Protein AF-A0A1M4XZJ7-F1 (afdb_monomer_lite)

pLDDT: mean 82.83, std 13.75, range [35.03, 97.06]

Structure (mmCIF, N/CA/C/O backbone):
data_AF-A0A1M4XZJ7-F1
#
_entry.id   AF-A0A1M4XZJ7-F1
#
loop_
_atom_site.group_PDB
_atom_site.id
_atom_site.type_symbol
_atom_site.label_atom_id
_atom_site.label_alt_id
_atom_site.label_comp_id
_atom_site.label_asym_id
_atom_site.label_entity_id
_atom_site.label_seq_id
_atom_site.pdbx_PDB_ins_code
_atom_site.Cartn_x
_atom_site.Cartn_y
_atom_site.Cartn_z
_atom_site.occupancy
_atom_site.B_iso_or_equiv
_atom_site.auth_seq_id
_atom_site.auth_comp_id
_atom_site.auth_asym_id
_atom_site.auth_atom_id
_atom_site.pdbx_PDB_model_num
ATOM 1 N N . MET A 1 1 ? 25.284 -2.909 -25.157 1.00 68.94 1 MET A N 1
ATOM 2 C CA . MET A 1 1 ? 25.853 -3.079 -23.805 1.00 68.94 1 MET A CA 1
ATOM 3 C C . MET A 1 1 ? 25.038 -2.227 -22.863 1.00 68.94 1 MET A C 1
ATOM 5 O O . MET A 1 1 ? 25.012 -1.007 -23.016 1.00 68.94 1 MET A O 1
ATOM 9 N N . VAL A 1 2 ? 24.307 -2.908 -21.990 1.00 80.81 2 VAL A N 1
ATOM 10 C CA . VAL A 1 2 ? 23.406 -2.307 -21.011 1.00 80.81 2 VAL A CA 1
ATOM 11 C C . VAL A 1 2 ? 24.232 -1.560 -19.968 1.00 80.81 2 VAL A C 1
ATOM 13 O O . VAL A 1 2 ? 25.279 -2.043 -19.532 1.00 80.81 2 VAL A O 1
ATOM 16 N N . SER A 1 3 ? 23.785 -0.369 -19.578 1.00 89.62 3 SER A N 1
ATOM 17 C CA . SER A 1 3 ? 24.412 0.365 -18.479 1.00 89.62 3 SER A CA 1
ATOM 18 C C . SER A 1 3 ? 24.162 -0.371 -17.161 1.00 89.62 3 SER A C 1
ATOM 20 O O . SER A 1 3 ? 23.027 -0.419 -16.690 1.00 89.62 3 SER A O 1
ATOM 22 N N . LYS A 1 4 ? 25.222 -0.915 -16.542 1.00 91.69 4 LYS A N 1
ATOM 23 C CA . LYS A 1 4 ? 25.131 -1.605 -15.240 1.00 91.69 4 LYS A CA 1
ATOM 24 C C . LYS A 1 4 ? 24.466 -0.723 -14.180 1.00 91.69 4 LYS A C 1
ATOM 26 O O . LYS A 1 4 ? 23.578 -1.180 -13.478 1.00 91.69 4 LYS A O 1
ATOM 31 N N . LYS A 1 5 ? 24.834 0.564 -14.136 1.00 91.81 5 LYS A N 1
ATOM 32 C CA . LYS A 1 5 ? 24.256 1.550 -13.210 1.00 91.81 5 LYS A CA 1
ATOM 33 C C . LYS A 1 5 ? 22.742 1.691 -13.397 1.00 91.81 5 LYS A C 1
ATOM 35 O O . LYS A 1 5 ? 22.006 1.711 -12.420 1.00 91.81 5 LYS A O 1
ATOM 40 N N . LEU A 1 6 ? 22.283 1.774 -14.646 1.00 90.50 6 LEU A N 1
ATOM 41 C CA . LEU A 1 6 ? 20.865 1.948 -14.966 1.00 90.50 6 LEU A CA 1
ATOM 42 C C . LEU A 1 6 ? 20.052 0.689 -14.626 1.00 90.50 6 LEU A C 1
ATOM 44 O O . LEU A 1 6 ? 18.957 0.793 -14.086 1.00 90.50 6 LEU A O 1
ATOM 48 N N . LEU A 1 7 ? 20.621 -0.491 -14.886 1.00 92.44 7 LEU A N 1
ATOM 49 C CA . LEU A 1 7 ? 20.029 -1.771 -14.504 1.00 92.44 7 LEU A CA 1
ATOM 50 C C . LEU A 1 7 ? 19.883 -1.890 -12.980 1.00 92.44 7 LEU A C 1
ATOM 52 O O . LEU A 1 7 ? 18.816 -2.254 -12.499 1.00 92.44 7 LEU A O 1
ATOM 56 N N . THR A 1 8 ? 20.922 -1.533 -12.216 1.00 95.12 8 THR A N 1
ATOM 57 C CA . THR A 1 8 ? 20.864 -1.540 -10.747 1.00 95.12 8 THR A CA 1
ATOM 58 C C . THR A 1 8 ? 19.783 -0.598 -10.222 1.00 95.12 8 THR A C 1
ATOM 60 O O . THR A 1 8 ? 19.003 -1.001 -9.365 1.00 95.12 8 THR A O 1
ATOM 63 N N . ILE A 1 9 ? 19.690 0.627 -10.752 1.00 94.44 9 ILE A N 1
ATOM 64 C CA . ILE A 1 9 ? 18.647 1.587 -10.352 1.00 94.44 9 ILE A CA 1
ATOM 65 C C . ILE A 1 9 ? 17.253 1.014 -10.624 1.00 94.44 9 ILE A C 1
ATOM 67 O O . ILE A 1 9 ? 16.388 1.083 -9.758 1.00 94.44 9 ILE A O 1
ATOM 71 N N . ASN A 1 10 ? 17.044 0.423 -11.800 1.00 94.50 10 ASN A N 1
ATOM 72 C CA . ASN A 1 10 ? 15.765 -0.165 -12.179 1.00 94.50 10 ASN A CA 1
ATOM 73 C C . ASN A 1 10 ? 15.328 -1.268 -11.198 1.00 94.50 10 ASN A C 1
ATOM 75 O O . ASN A 1 10 ? 14.215 -1.217 -10.679 1.00 94.50 10 ASN A O 1
ATOM 79 N N . ILE A 1 11 ? 16.235 -2.198 -10.874 1.00 94.31 11 ILE A N 1
ATOM 80 C CA . ILE A 1 11 ? 15.986 -3.272 -9.899 1.00 94.31 11 ILE A CA 1
ATOM 81 C C . ILE A 1 11 ? 15.622 -2.690 -8.529 1.00 94.31 11 ILE A C 1
ATOM 83 O O . ILE A 1 11 ? 14.642 -3.115 -7.922 1.00 94.31 11 ILE A O 1
ATOM 87 N N . VAL A 1 12 ? 16.377 -1.695 -8.052 1.00 96.38 12 VAL A N 1
ATOM 88 C CA . VAL A 1 12 ? 16.117 -1.047 -6.757 1.00 96.38 12 VAL A CA 1
ATOM 89 C C . VAL A 1 12 ? 14.744 -0.376 -6.737 1.00 96.38 12 VAL A C 1
ATOM 91 O O . VAL A 1 12 ? 14.008 -0.539 -5.769 1.00 96.38 12 VAL A O 1
ATOM 94 N N . VAL A 1 13 ? 14.364 0.338 -7.800 1.00 95.50 13 VAL A N 1
ATOM 95 C CA . VAL A 1 13 ? 13.054 1.004 -7.887 1.00 95.50 13 VAL A CA 1
ATOM 96 C C . VAL A 1 13 ? 11.911 -0.011 -7.882 1.00 95.50 13 VAL A C 1
ATOM 98 O O . VAL A 1 13 ? 10.925 0.201 -7.183 1.00 95.50 13 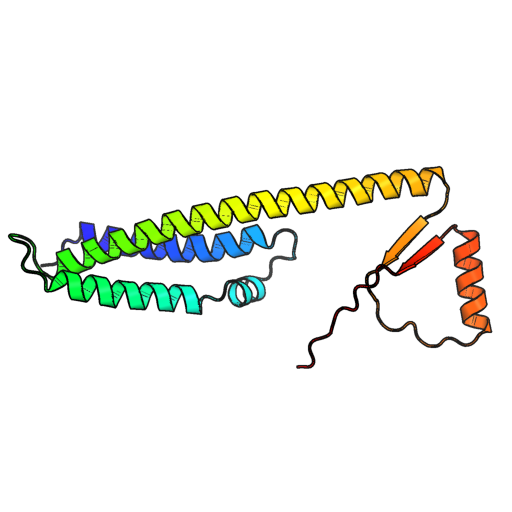VAL A O 1
ATOM 101 N N . VAL A 1 14 ? 12.042 -1.130 -8.599 1.00 94.75 14 VAL A N 1
ATOM 102 C CA . VAL A 1 14 ? 11.022 -2.193 -8.592 1.00 94.75 14 VAL A CA 1
ATOM 103 C C . VAL A 1 14 ? 10.889 -2.824 -7.204 1.00 94.75 14 VAL A C 1
ATOM 105 O O . VAL A 1 14 ? 9.773 -3.011 -6.724 1.00 94.75 14 VAL A O 1
ATOM 108 N N . LEU A 1 15 ? 12.007 -3.103 -6.525 1.00 95.25 15 LEU A N 1
ATOM 109 C CA . LEU A 1 15 ? 11.984 -3.630 -5.157 1.00 95.25 15 LEU A CA 1
ATOM 110 C C . LEU A 1 15 ? 11.332 -2.650 -4.176 1.00 95.25 15 LEU A C 1
ATOM 112 O O . LEU A 1 15 ? 10.508 -3.059 -3.359 1.00 95.25 15 LEU A O 1
ATOM 116 N N . LEU A 1 16 ? 11.659 -1.359 -4.275 1.00 95.56 16 LEU A N 1
ATOM 117 C CA . LEU A 1 16 ? 11.023 -0.314 -3.472 1.00 95.56 16 LEU A CA 1
ATOM 118 C C . LEU A 1 16 ? 9.518 -0.237 -3.725 1.00 95.56 16 LEU A C 1
ATOM 120 O O . LEU A 1 16 ? 8.762 -0.080 -2.778 1.00 95.56 16 LEU A O 1
ATOM 124 N N . LEU A 1 17 ? 9.080 -0.389 -4.972 1.00 94.62 17 LEU A N 1
ATOM 125 C CA . LEU A 1 17 ? 7.670 -0.345 -5.349 1.00 94.62 17 LEU A CA 1
ATOM 126 C C . LEU A 1 17 ? 6.870 -1.521 -4.781 1.00 94.62 17 LEU A C 1
ATOM 128 O O . LEU A 1 17 ? 5.809 -1.310 -4.201 1.00 94.62 17 LEU A O 1
ATOM 132 N N . ILE A 1 18 ? 7.409 -2.740 -4.860 1.00 91.44 18 ILE A N 1
ATOM 133 C CA . ILE A 1 18 ? 6.803 -3.921 -4.224 1.00 91.44 18 ILE A CA 1
ATOM 134 C C . ILE A 1 18 ? 6.740 -3.740 -2.701 1.00 91.44 18 ILE A C 1
ATOM 136 O O . ILE A 1 18 ? 5.727 -4.049 -2.069 1.00 91.44 18 ILE A O 1
ATOM 140 N N . SER A 1 19 ? 7.817 -3.212 -2.112 1.00 90.81 19 SER A N 1
ATOM 141 C CA . SER A 1 19 ? 7.907 -2.995 -0.666 1.00 90.81 19 SER A CA 1
ATOM 142 C C . SER A 1 19 ? 6.917 -1.930 -0.199 1.00 90.81 19 SER A C 1
ATOM 144 O O . SER A 1 19 ? 6.217 -2.153 0.782 1.00 90.81 19 SER A O 1
ATOM 146 N N . ALA A 1 20 ? 6.820 -0.805 -0.915 1.00 91.88 20 ALA A N 1
ATOM 147 C CA . ALA A 1 20 ? 5.886 0.278 -0.625 1.00 91.88 20 ALA A CA 1
ATOM 148 C C . ALA A 1 20 ? 4.436 -0.207 -0.697 1.00 91.88 20 ALA A C 1
ATOM 150 O O . ALA A 1 20 ? 3.705 -0.018 0.265 1.00 91.88 20 ALA A O 1
ATOM 151 N N . HIS A 1 21 ? 4.063 -0.922 -1.763 1.00 90.19 21 HIS A N 1
ATOM 152 C CA . HIS A 1 21 ? 2.716 -1.485 -1.922 1.00 90.19 21 HIS A CA 1
ATOM 153 C C . HIS A 1 21 ? 2.332 -2.424 -0.769 1.00 90.19 21 HIS A C 1
ATOM 155 O O . HIS A 1 21 ? 1.244 -2.334 -0.205 1.00 90.19 21 HIS A O 1
ATOM 161 N N . THR A 1 22 ? 3.251 -3.310 -0.375 1.00 86.75 22 THR A N 1
ATOM 162 C CA . THR A 1 22 ? 2.998 -4.290 0.695 1.00 86.75 22 THR A CA 1
ATOM 163 C C . THR A 1 22 ? 2.939 -3.624 2.074 1.00 86.75 22 THR A C 1
ATOM 165 O O . THR A 1 22 ? 2.057 -3.919 2.881 1.00 86.75 22 THR A O 1
ATOM 168 N N . LEU A 1 23 ? 3.874 -2.709 2.357 1.00 86.62 23 LEU A N 1
ATOM 169 C CA . LEU A 1 23 ? 3.936 -1.983 3.629 1.00 86.62 23 LEU A CA 1
ATOM 170 C C . LEU A 1 23 ? 2.778 -0.995 3.787 1.00 86.62 23 LEU A C 1
ATOM 172 O O . LEU A 1 23 ? 2.268 -0.845 4.895 1.00 86.62 23 LEU A O 1
ATOM 176 N N . GLY A 1 24 ? 2.351 -0.346 2.705 1.00 84.94 24 GLY A N 1
ATOM 177 C CA . GLY A 1 24 ? 1.194 0.544 2.685 1.00 84.94 24 GLY A CA 1
ATOM 178 C C . GLY A 1 24 ? -0.072 -0.181 3.116 1.00 84.94 24 GLY A C 1
ATOM 179 O O . GLY A 1 24 ? -0.704 0.221 4.093 1.00 84.94 24 GLY A O 1
ATOM 180 N N . GLY A 1 25 ? -0.363 -1.321 2.478 1.00 82.06 25 GLY A N 1
ATOM 181 C CA . GLY A 1 25 ? -1.478 -2.187 2.866 1.00 82.06 25 GLY A CA 1
ATOM 182 C C . GLY A 1 25 ? -1.413 -2.593 4.340 1.00 82.06 25 GLY A C 1
ATOM 183 O O . GLY A 1 25 ? -2.381 -2.420 5.076 1.00 82.06 25 GLY A O 1
ATOM 184 N N . TYR A 1 26 ? -0.241 -3.029 4.811 1.00 83.50 26 TYR A N 1
ATOM 185 C CA . TYR A 1 26 ? -0.044 -3.388 6.218 1.00 83.50 26 TYR A CA 1
ATOM 186 C C . TYR A 1 26 ? -0.356 -2.231 7.184 1.00 83.50 26 TYR A C 1
ATOM 188 O O . TYR A 1 26 ? -1.034 -2.420 8.194 1.00 83.50 26 TYR A O 1
ATOM 196 N N . LEU A 1 27 ? 0.139 -1.025 6.892 1.00 83.38 27 LEU A N 1
ATOM 197 C CA . LEU A 1 27 ? -0.033 0.138 7.764 1.00 83.38 27 LEU A CA 1
ATOM 198 C C . LEU A 1 27 ? -1.476 0.647 7.785 1.00 83.38 27 LEU A C 1
ATOM 200 O O . LEU A 1 27 ? -1.942 1.080 8.839 1.00 83.38 27 LEU A O 1
ATOM 204 N N . ILE A 1 28 ? -2.178 0.595 6.652 1.00 82.12 28 ILE A N 1
ATOM 205 C CA . ILE A 1 28 ? -3.582 1.014 6.544 1.00 82.12 28 ILE A CA 1
ATOM 206 C C . ILE A 1 28 ? -4.496 0.090 7.357 1.00 82.12 28 ILE A C 1
ATOM 208 O O . ILE A 1 28 ? -5.454 0.566 7.960 1.00 82.12 28 ILE A O 1
ATOM 212 N N . MET A 1 29 ? -4.183 -1.206 7.416 1.00 76.75 29 MET A N 1
ATOM 213 C CA . MET A 1 29 ? -4.984 -2.191 8.151 1.00 76.75 29 MET A CA 1
ATOM 214 C C . MET A 1 29 ? -4.797 -2.130 9.674 1.00 76.75 29 MET A C 1
ATOM 216 O O . MET A 1 29 ? -5.553 -2.759 10.412 1.00 76.75 29 MET A O 1
ATOM 220 N N . TYR A 1 30 ? -3.827 -1.369 10.188 1.00 68.81 30 TYR A N 1
ATOM 221 C CA . TYR A 1 30 ? -3.663 -1.188 11.631 1.00 68.81 30 TYR A CA 1
ATOM 222 C C . TYR A 1 30 ? -4.914 -0.517 12.246 1.00 68.81 30 TYR A C 1
ATOM 224 O O . TYR A 1 30 ? -5.327 0.535 11.753 1.00 68.81 30 TYR A O 1
ATOM 232 N N . PRO A 1 31 ? -5.506 -1.051 13.340 1.00 67.81 31 PRO A N 1
ATOM 233 C CA . PRO A 1 31 ? -4.930 -1.997 14.302 1.00 67.81 31 PRO A CA 1
ATOM 234 C C . PRO A 1 31 ? -5.414 -3.453 14.165 1.00 67.81 31 PRO A C 1
ATOM 236 O O . PRO A 1 31 ? -5.353 -4.199 15.145 1.00 67.81 31 PRO A O 1
ATOM 239 N N . MET A 1 32 ? -5.916 -3.887 13.002 1.00 70.00 32 MET A N 1
ATOM 240 C CA . MET A 1 32 ? -6.249 -5.303 12.807 1.00 70.00 32 MET A CA 1
ATOM 241 C C . MET A 1 32 ? -5.030 -6.191 13.083 1.00 70.00 32 MET A C 1
ATOM 243 O O . MET A 1 32 ? -3.879 -5.783 12.911 1.00 70.00 32 MET A O 1
ATOM 247 N N . LYS A 1 33 ? -5.286 -7.419 13.555 1.00 70.50 33 LYS A N 1
ATOM 248 C CA .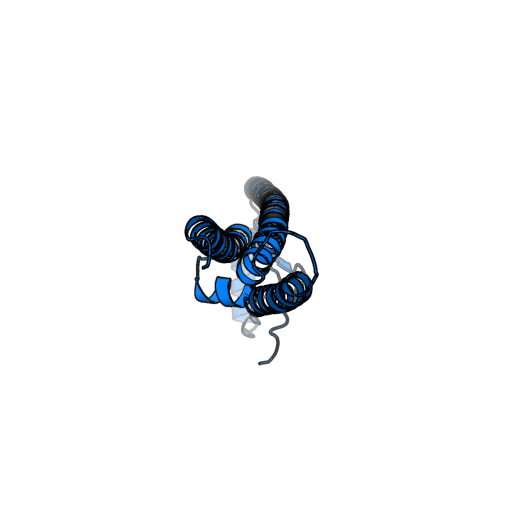 LYS A 1 33 ? -4.211 -8.370 13.850 1.00 70.50 33 LYS A CA 1
ATOM 249 C C . LYS A 1 33 ? -3.353 -8.568 12.596 1.00 70.50 33 LYS A C 1
ATOM 251 O O . LYS A 1 33 ? -3.917 -8.809 11.531 1.00 70.50 33 LYS A O 1
ATOM 256 N N . PRO A 1 34 ? -2.018 -8.498 12.721 1.00 62.75 34 PRO A N 1
ATOM 257 C CA . PRO A 1 34 ? -1.134 -8.634 11.581 1.00 62.75 34 PRO A CA 1
ATOM 258 C C . PRO A 1 34 ? -1.158 -10.083 11.095 1.00 62.75 34 PRO A C 1
ATOM 260 O O . PRO A 1 34 ? -0.503 -10.954 11.662 1.00 62.75 34 PRO A O 1
ATOM 263 N N . ASP A 1 35 ? -1.930 -10.333 10.046 1.00 78.06 35 ASP A N 1
ATOM 264 C CA . ASP A 1 35 ? -1.845 -11.546 9.248 1.00 78.06 35 ASP A CA 1
ATOM 265 C C . ASP A 1 35 ? -1.338 -11.172 7.855 1.00 78.06 35 ASP A C 1
ATOM 267 O O . ASP A 1 35 ? -2.008 -10.481 7.087 1.00 78.06 35 ASP A O 1
ATOM 271 N N . ILE A 1 36 ? -0.127 -11.635 7.541 1.00 74.62 36 ILE A N 1
ATOM 272 C CA . ILE A 1 36 ? 0.540 -11.370 6.264 1.00 74.62 36 ILE A CA 1
ATOM 273 C C . ILE A 1 36 ? -0.319 -11.873 5.102 1.00 74.62 36 ILE A C 1
ATOM 275 O O . ILE A 1 36 ? -0.377 -11.215 4.066 1.00 74.62 36 ILE A O 1
ATOM 279 N N . TRP A 1 37 ? -1.007 -13.008 5.263 1.00 78.88 37 TRP A N 1
ATOM 280 C CA . TRP A 1 37 ? -1.832 -13.563 4.194 1.00 78.88 37 TRP A CA 1
ATOM 281 C C . TRP A 1 37 ? -3.044 -12.681 3.906 1.00 78.88 37 TRP A C 1
ATOM 283 O O . TRP A 1 37 ? -3.335 -12.387 2.747 1.00 78.88 37 TRP A O 1
ATOM 293 N N . THR A 1 38 ? -3.686 -12.189 4.965 1.00 77.44 38 THR A N 1
ATOM 294 C CA . THR A 1 38 ? -4.792 -11.236 4.864 1.00 77.44 38 THR A CA 1
ATOM 295 C C . THR A 1 38 ? -4.333 -9.948 4.169 1.00 77.44 38 THR A C 1
ATOM 297 O O . THR A 1 38 ? -4.934 -9.556 3.171 1.00 77.44 38 THR A O 1
ATOM 300 N N . VAL A 1 39 ? -3.199 -9.365 4.581 1.00 77.50 39 VAL A N 1
ATOM 301 C CA . VAL A 1 39 ? -2.635 -8.149 3.957 1.00 77.50 39 VAL A CA 1
ATOM 302 C C . VAL A 1 39 ? -2.320 -8.359 2.475 1.00 77.50 39 VAL A C 1
ATOM 304 O O . VAL A 1 39 ? -2.647 -7.517 1.640 1.00 77.50 39 VAL A O 1
ATOM 307 N N . VAL A 1 40 ? -1.710 -9.490 2.112 1.00 77.06 40 VAL A N 1
ATOM 308 C CA . VAL A 1 40 ? -1.418 -9.806 0.707 1.00 77.06 40 VAL A CA 1
ATOM 309 C C . VAL A 1 40 ? -2.710 -9.990 -0.088 1.00 77.06 40 VAL A C 1
ATOM 311 O O . VAL A 1 40 ? -2.809 -9.466 -1.193 1.00 77.06 40 VAL A O 1
ATOM 314 N N . SER A 1 41 ? -3.713 -10.678 0.459 1.00 78.06 41 SER A N 1
ATOM 315 C CA . SER A 1 41 ? -4.983 -10.891 -0.241 1.00 78.06 41 SER A CA 1
ATOM 316 C C . SER A 1 41 ? -5.756 -9.588 -0.466 1.00 78.06 41 SER A C 1
ATOM 318 O O . SER A 1 41 ? -6.228 -9.345 -1.576 1.00 78.06 41 SER A O 1
ATOM 320 N N . GLU A 1 42 ? -5.808 -8.708 0.536 1.00 79.19 42 GLU A N 1
ATOM 321 C CA . GLU A 1 42 ? -6.528 -7.437 0.442 1.00 79.19 42 GLU A CA 1
ATOM 322 C C . GLU A 1 42 ? -5.772 -6.400 -0.394 1.00 79.19 42 GLU A C 1
ATOM 324 O O . GLU A 1 42 ? -6.384 -5.671 -1.175 1.00 79.19 42 GLU A O 1
ATOM 329 N N . SER A 1 43 ? -4.434 -6.397 -0.347 1.00 75.38 43 SER A N 1
ATOM 330 C CA . SER A 1 43 ? -3.603 -5.519 -1.189 1.00 75.38 43 SER A CA 1
ATOM 331 C C . SER A 1 43 ? -3.685 -5.830 -2.689 1.00 75.38 43 SER A C 1
ATOM 333 O O . SER A 1 43 ? -3.142 -5.072 -3.495 1.00 75.38 43 SER A O 1
ATOM 335 N N . SER A 1 44 ? -4.358 -6.920 -3.083 1.00 82.25 44 SER A N 1
ATOM 336 C CA . SER A 1 44 ? -4.664 -7.266 -4.477 1.00 82.25 44 SER A CA 1
ATOM 337 C C . SER A 1 44 ? -3.454 -7.125 -5.424 1.00 82.25 44 SER A C 1
ATOM 339 O O . SER A 1 44 ? -3.493 -6.350 -6.389 1.00 82.25 44 SER A O 1
ATOM 341 N N . PRO A 1 45 ? -2.359 -7.875 -5.187 1.00 84.81 45 PRO A N 1
ATOM 342 C CA . PRO A 1 45 ? -1.078 -7.709 -5.880 1.00 84.81 45 PRO A CA 1
ATOM 343 C C . PRO A 1 45 ? -1.173 -7.877 -7.401 1.00 84.81 45 PRO A C 1
ATOM 345 O O . PRO A 1 45 ? -0.320 -7.362 -8.127 1.00 84.81 45 PRO A O 1
ATOM 348 N N . GLN A 1 46 ? -2.225 -8.535 -7.908 1.00 88.62 46 GLN A N 1
ATOM 349 C CA . GLN A 1 46 ? -2.501 -8.611 -9.343 1.00 88.62 46 GLN A CA 1
ATOM 350 C C . GLN A 1 46 ? -2.529 -7.236 -10.027 1.00 88.62 46 GLN A C 1
ATOM 352 O O . GLN A 1 46 ? -2.018 -7.113 -11.137 1.00 88.62 46 GLN A O 1
ATOM 357 N N . TYR A 1 47 ? -3.051 -6.188 -9.380 1.00 89.44 47 TYR A N 1
ATOM 358 C CA . TYR A 1 47 ? -3.126 -4.858 -9.991 1.00 89.44 47 TYR A CA 1
ATOM 359 C C . TYR A 1 47 ? -1.746 -4.219 -10.145 1.00 89.44 47 TYR A C 1
ATOM 361 O O . TYR A 1 47 ? -1.471 -3.592 -11.169 1.00 89.44 47 TYR A O 1
ATOM 369 N N . LEU A 1 48 ? -0.850 -4.444 -9.180 1.00 91.62 48 LEU A N 1
ATOM 370 C CA . LEU A 1 48 ? 0.540 -4.005 -9.269 1.00 91.62 48 LEU A CA 1
ATOM 371 C C . LEU A 1 48 ? 1.256 -4.708 -10.428 1.00 91.62 48 LEU A C 1
ATOM 373 O O . LEU A 1 48 ? 1.927 -4.061 -11.229 1.00 91.62 48 LEU A O 1
ATOM 377 N N . LEU A 1 49 ? 1.071 -6.025 -10.560 1.00 92.69 49 LEU A N 1
ATOM 378 C CA . LEU A 1 49 ? 1.657 -6.807 -11.652 1.00 92.69 49 LEU A CA 1
ATOM 379 C C . LEU A 1 49 ? 1.129 -6.368 -13.024 1.00 92.69 49 LEU A C 1
ATOM 381 O O . LEU A 1 49 ? 1.914 -6.233 -13.963 1.00 92.69 49 LEU A O 1
ATOM 385 N N . ILE A 1 50 ? -0.174 -6.089 -13.134 1.00 94.75 50 ILE A N 1
ATOM 386 C CA . ILE A 1 50 ? -0.787 -5.550 -14.355 1.00 94.75 50 ILE A CA 1
ATOM 387 C C . ILE A 1 50 ? -0.172 -4.189 -14.706 1.00 94.75 50 ILE A C 1
ATOM 389 O O . ILE A 1 50 ? 0.207 -3.972 -15.858 1.00 94.75 50 ILE A O 1
ATOM 393 N N . ALA A 1 51 ? -0.010 -3.291 -13.730 1.00 94.19 51 ALA A N 1
ATOM 394 C CA . ALA A 1 51 ? 0.614 -1.987 -13.950 1.00 94.19 51 ALA A CA 1
ATOM 395 C C . ALA A 1 51 ? 2.071 -2.118 -14.432 1.00 94.19 51 ALA A C 1
ATOM 397 O O . ALA A 1 51 ? 2.461 -1.468 -15.403 1.00 94.19 51 ALA A O 1
ATOM 398 N N . LEU A 1 52 ? 2.858 -3.009 -13.818 1.00 95.38 52 LEU A N 1
ATOM 399 C CA . LEU A 1 52 ? 4.236 -3.286 -14.238 1.00 95.38 52 LEU A CA 1
ATOM 400 C C . LEU A 1 52 ? 4.308 -3.852 -15.662 1.00 95.38 52 LEU A C 1
ATOM 402 O O . LEU A 1 52 ? 5.144 -3.418 -16.456 1.00 95.38 52 LEU A O 1
ATOM 406 N N . ALA A 1 53 ? 3.410 -4.774 -16.017 1.00 96.12 53 ALA A N 1
ATOM 407 C CA . ALA A 1 53 ? 3.334 -5.324 -17.367 1.00 96.12 53 ALA A CA 1
ATOM 408 C C . ALA A 1 53 ? 2.994 -4.240 -18.403 1.00 96.12 53 ALA A C 1
ATOM 410 O O . ALA A 1 53 ? 3.662 -4.137 -19.435 1.00 96.12 53 ALA A O 1
ATOM 411 N N . LEU A 1 54 ? 2.016 -3.377 -18.111 1.00 97.00 54 LEU A N 1
ATOM 412 C CA . LEU A 1 54 ? 1.666 -2.243 -18.970 1.00 97.00 54 LEU A CA 1
ATOM 413 C C . LEU A 1 54 ? 2.842 -1.275 -19.137 1.00 97.00 54 LEU A C 1
ATOM 415 O O . LEU A 1 54 ? 3.143 -0.851 -20.253 1.00 97.00 54 LEU A O 1
ATOM 419 N N . PHE A 1 55 ? 3.559 -0.965 -18.058 1.00 97.06 55 PHE A N 1
ATOM 420 C CA . PHE A 1 55 ? 4.746 -0.114 -18.125 1.00 97.06 55 PHE A CA 1
ATOM 421 C C . PHE A 1 55 ? 5.871 -0.740 -18.941 1.00 97.06 55 PHE A C 1
ATOM 423 O O . PHE A 1 55 ? 6.560 -0.018 -19.661 1.00 97.06 55 PHE A O 1
ATOM 430 N N . ALA A 1 56 ? 6.043 -2.062 -18.888 1.00 95.88 56 ALA A N 1
ATOM 431 C CA . ALA A 1 56 ? 7.001 -2.760 -19.738 1.00 95.88 56 ALA A CA 1
ATOM 432 C C . ALA A 1 56 ? 6.632 -2.609 -21.221 1.00 95.88 56 ALA A C 1
ATOM 434 O O . ALA A 1 56 ? 7.499 -2.285 -22.031 1.00 95.88 56 ALA A O 1
ATOM 435 N N . VAL A 1 57 ? 5.351 -2.751 -21.580 1.00 96.88 57 VAL A N 1
ATOM 436 C CA . VAL A 1 57 ? 4.877 -2.535 -22.959 1.00 96.88 57 VAL A CA 1
ATOM 437 C C . VAL A 1 57 ? 5.124 -1.091 -23.409 1.00 96.88 57 VAL A C 1
ATOM 439 O O . VAL A 1 57 ? 5.678 -0.867 -24.486 1.00 96.88 57 VAL A O 1
ATOM 442 N N . ILE A 1 58 ? 4.788 -0.103 -22.576 1.00 95.31 58 ILE A N 1
ATOM 443 C CA . ILE A 1 58 ? 5.004 1.319 -22.887 1.00 95.31 58 ILE A CA 1
ATOM 444 C C . ILE A 1 58 ? 6.500 1.623 -23.046 1.00 95.31 58 ILE A C 1
ATOM 446 O O . ILE A 1 58 ? 6.912 2.243 -24.027 1.00 95.31 58 ILE A O 1
ATOM 450 N N . ALA A 1 59 ? 7.338 1.160 -22.117 1.00 94.88 59 ALA A N 1
ATOM 451 C CA . ALA A 1 59 ? 8.784 1.345 -22.182 1.00 94.88 59 ALA A CA 1
ATOM 452 C C . ALA A 1 59 ? 9.395 0.662 -23.414 1.00 94.88 59 ALA A C 1
ATOM 454 O O . ALA A 1 59 ? 10.323 1.198 -24.025 1.00 94.88 59 ALA A O 1
ATOM 455 N N . TRP A 1 60 ? 8.858 -0.494 -23.811 1.00 94.69 60 TRP A N 1
ATOM 456 C CA . TRP A 1 60 ? 9.254 -1.188 -25.031 1.00 94.69 60 TRP A CA 1
ATOM 457 C C . TRP A 1 60 ? 8.912 -0.367 -26.275 1.00 94.69 60 TRP A C 1
ATOM 459 O O . TRP A 1 60 ? 9.800 -0.144 -27.097 1.00 94.69 60 TRP A O 1
ATOM 469 N N . LEU A 1 61 ? 7.700 0.185 -26.378 1.00 93.44 61 LEU A N 1
ATOM 470 C CA . LEU A 1 61 ? 7.324 1.088 -27.475 1.00 93.44 61 LEU A CA 1
ATOM 471 C C . LEU A 1 61 ? 8.253 2.311 -27.548 1.00 93.44 61 LEU A C 1
ATOM 473 O O . LEU A 1 61 ? 8.760 2.644 -28.619 1.00 93.44 61 LEU A O 1
ATOM 477 N N . ILE A 1 62 ? 8.552 2.931 -26.402 1.00 90.06 62 ILE A N 1
ATOM 478 C CA . ILE A 1 62 ? 9.474 4.075 -26.315 1.00 90.06 62 ILE A CA 1
ATOM 479 C C . ILE A 1 62 ? 10.892 3.687 -26.762 1.00 90.06 62 ILE A C 1
ATOM 481 O O . ILE A 1 62 ? 11.592 4.490 -27.383 1.00 90.06 62 ILE A O 1
ATOM 485 N N . SER A 1 63 ? 11.327 2.455 -26.489 1.00 91.19 63 SER A N 1
ATOM 486 C CA . SER A 1 63 ? 12.667 1.985 -26.854 1.00 91.19 63 SER A CA 1
ATOM 487 C C . SER A 1 63 ? 12.913 1.944 -28.369 1.00 91.19 63 SER A C 1
ATOM 489 O O . SER A 1 63 ? 14.047 2.172 -28.805 1.00 91.19 63 SER A O 1
ATOM 491 N N . HIS A 1 64 ? 11.853 1.747 -29.165 1.00 88.19 64 HIS A N 1
ATOM 492 C CA . HIS A 1 64 ? 11.894 1.739 -30.633 1.00 88.19 64 HIS A CA 1
ATOM 493 C C . HIS A 1 64 ? 11.882 3.138 -31.257 1.00 88.19 64 HIS A C 1
ATOM 495 O O . HIS A 1 64 ? 12.205 3.292 -32.437 1.00 88.19 64 HIS A O 1
ATOM 501 N N . LEU A 1 65 ? 11.572 4.183 -30.483 1.00 87.00 65 LEU A N 1
ATOM 502 C CA . LEU A 1 65 ? 11.615 5.555 -30.981 1.00 87.00 65 LEU A CA 1
ATOM 503 C C . LEU A 1 65 ? 13.058 5.961 -31.321 1.00 87.00 65 LEU A C 1
ATOM 505 O O . LEU A 1 65 ? 14.011 5.759 -30.550 1.00 87.00 65 LEU A O 1
ATOM 509 N N . ARG A 1 66 ? 13.226 6.590 -32.492 1.00 77.31 66 ARG A N 1
ATOM 510 C CA . ARG A 1 66 ? 14.513 7.097 -32.999 1.00 77.31 66 ARG A CA 1
ATOM 511 C C . ARG A 1 66 ? 14.969 8.355 -32.247 1.00 77.31 66 ARG A C 1
ATOM 513 O O . ARG A 1 66 ? 15.058 9.442 -32.799 1.00 77.31 66 ARG A O 1
ATOM 520 N N . ILE A 1 67 ? 15.313 8.187 -30.976 1.00 74.62 67 ILE A N 1
ATOM 521 C CA . ILE A 1 67 ? 16.050 9.172 -30.177 1.00 74.62 67 ILE A CA 1
ATOM 522 C C . ILE A 1 67 ? 17.549 8.971 -30.446 1.00 74.62 67 ILE A C 1
ATOM 524 O O . ILE A 1 67 ? 18.052 7.848 -30.309 1.00 74.62 67 ILE A O 1
ATOM 528 N N . LYS A 1 68 ? 18.247 10.035 -30.863 1.00 70.31 68 LYS A N 1
ATOM 529 C CA . LYS A 1 68 ? 19.685 10.016 -31.188 1.00 70.31 68 LYS A CA 1
ATOM 530 C C . LYS A 1 68 ? 20.526 9.620 -29.959 1.00 70.31 68 LYS A C 1
ATOM 532 O O . LYS A 1 68 ? 20.232 10.027 -28.842 1.00 70.31 68 LYS A O 1
ATOM 537 N N . ASN A 1 69 ? 21.597 8.857 -30.193 1.00 71.44 69 ASN A N 1
ATOM 538 C CA . ASN A 1 69 ? 22.703 8.572 -29.260 1.00 71.44 69 ASN A CA 1
ATOM 539 C C . ASN A 1 69 ? 22.43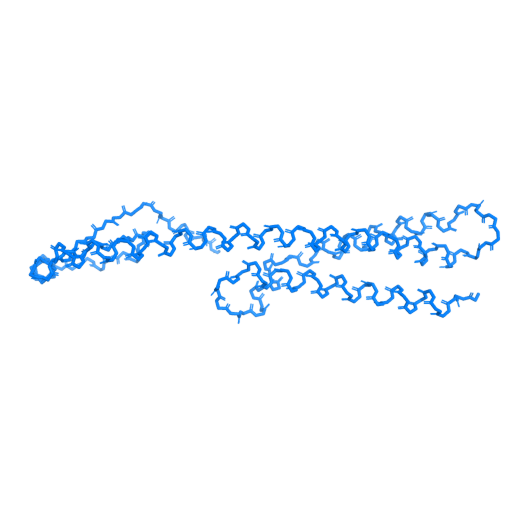6 7.676 -28.029 1.00 71.44 69 ASN A C 1
ATOM 541 O O . ASN A 1 69 ? 23.314 7.562 -27.176 1.00 71.44 69 ASN A O 1
ATOM 545 N N . VAL A 1 70 ? 21.303 6.968 -27.937 1.00 80.75 70 VAL A N 1
ATOM 546 C CA . VAL A 1 70 ? 21.060 5.994 -26.849 1.00 80.75 70 VAL A CA 1
ATOM 547 C C . VAL A 1 70 ? 20.703 4.624 -27.425 1.00 80.75 70 VAL A C 1
ATOM 549 O O . VAL A 1 70 ? 19.918 4.526 -28.368 1.00 80.75 70 VAL A O 1
ATOM 552 N N . LYS A 1 71 ? 21.277 3.554 -26.863 1.00 86.62 71 LYS A N 1
ATOM 553 C CA . LYS A 1 71 ? 20.941 2.178 -27.258 1.00 86.62 71 LYS A CA 1
ATOM 554 C C . LYS A 1 71 ? 19.512 1.820 -26.803 1.00 86.62 71 LYS A C 1
ATOM 556 O O . LYS A 1 71 ? 19.136 2.250 -25.708 1.00 86.62 71 LYS A O 1
ATOM 561 N N . PRO A 1 72 ? 18.724 1.066 -27.591 1.00 87.56 72 PRO A N 1
ATOM 562 C CA . PRO A 1 72 ? 17.332 0.735 -27.265 1.00 87.56 72 PRO A CA 1
ATOM 563 C C . PRO A 1 72 ? 17.139 0.154 -25.858 1.00 87.56 72 PRO A C 1
ATOM 565 O O . PRO A 1 72 ? 16.225 0.560 -25.148 1.00 87.56 72 PRO A O 1
ATOM 568 N N . GLU A 1 73 ? 18.049 -0.701 -25.389 1.00 89.88 73 GLU A N 1
ATOM 569 C CA . GLU A 1 73 ? 17.946 -1.336 -24.068 1.00 89.88 73 GLU A CA 1
ATOM 570 C C . GLU A 1 73 ? 18.059 -0.311 -22.929 1.00 89.88 73 GLU A C 1
ATOM 572 O O . GLU A 1 73 ? 17.349 -0.384 -21.929 1.00 89.88 73 GLU A O 1
ATOM 577 N N . ASN A 1 74 ? 18.919 0.697 -23.095 1.00 90.44 74 ASN A N 1
ATOM 578 C CA . ASN A 1 74 ? 19.054 1.773 -22.115 1.00 90.44 74 ASN A CA 1
ATOM 579 C C . ASN A 1 74 ? 17.851 2.731 -22.162 1.00 90.44 74 ASN A C 1
ATOM 581 O O . ASN A 1 74 ? 17.488 3.283 -21.127 1.00 90.44 74 ASN A O 1
ATOM 585 N N . LYS A 1 75 ? 17.212 2.915 -23.328 1.00 90.44 75 LYS A N 1
ATOM 586 C CA . LYS A 1 75 ? 15.961 3.688 -23.439 1.00 90.44 75 LYS A CA 1
ATOM 587 C C . LYS A 1 75 ? 14.817 2.989 -22.718 1.00 90.44 75 LYS A C 1
ATOM 589 O O . LYS A 1 75 ? 14.106 3.641 -21.962 1.00 90.44 75 LYS A O 1
ATOM 594 N N . PHE A 1 76 ? 14.687 1.676 -22.919 1.00 93.75 76 PHE A N 1
ATOM 595 C CA . PHE A 1 76 ? 13.714 0.846 -22.215 1.00 93.75 76 PHE A CA 1
ATOM 596 C C . PHE A 1 76 ? 13.871 0.997 -20.701 1.00 93.75 76 PHE A C 1
ATOM 598 O O . PHE A 1 76 ? 12.938 1.401 -20.015 1.00 93.75 76 PHE A O 1
ATOM 605 N N . LEU A 1 77 ? 15.079 0.747 -20.187 1.00 93.56 77 LEU A N 1
ATOM 606 C CA . LEU A 1 77 ? 15.359 0.822 -18.755 1.00 93.56 77 LEU A CA 1
ATOM 607 C C . LEU A 1 77 ? 15.127 2.223 -18.187 1.00 93.56 77 LEU A C 1
ATOM 609 O O . LEU A 1 77 ? 14.647 2.342 -17.063 1.00 93.56 77 LEU A O 1
ATOM 613 N N . LEU A 1 78 ? 15.442 3.281 -18.938 1.00 92.75 78 LEU A N 1
ATOM 614 C CA . LEU A 1 78 ? 15.194 4.654 -18.505 1.00 92.75 78 LEU A CA 1
ATOM 615 C C . LEU A 1 78 ? 13.690 4.937 -18.423 1.00 92.75 78 LEU A C 1
ATOM 617 O O . LEU A 1 78 ? 13.215 5.367 -17.376 1.00 92.75 78 LEU A O 1
ATOM 621 N N . ALA A 1 79 ? 12.945 4.654 -19.495 1.00 94.06 79 ALA A N 1
ATOM 622 C CA . ALA A 1 79 ? 11.501 4.868 -19.550 1.00 94.06 79 ALA A CA 1
ATOM 623 C C . ALA A 1 79 ? 10.774 4.065 -18.464 1.00 94.06 79 ALA A C 1
ATOM 625 O O . ALA A 1 79 ? 9.967 4.618 -17.723 1.00 94.06 79 ALA A O 1
ATOM 626 N N . TYR A 1 80 ? 11.125 2.788 -18.308 1.00 95.81 80 TYR A N 1
ATOM 627 C CA . TYR A 1 80 ? 10.539 1.922 -17.291 1.00 95.81 80 TYR A CA 1
ATOM 628 C C . TYR A 1 80 ? 10.838 2.411 -15.871 1.00 95.81 80 TYR A C 1
ATOM 630 O O . TYR A 1 80 ? 9.939 2.462 -15.037 1.00 95.81 80 TYR A O 1
ATOM 638 N N . THR A 1 81 ? 12.082 2.823 -15.600 1.00 95.44 81 THR A N 1
ATOM 639 C CA . THR A 1 81 ? 12.463 3.390 -14.295 1.00 95.44 81 THR A CA 1
ATOM 640 C C . THR A 1 81 ? 11.666 4.655 -13.984 1.00 95.44 81 THR A C 1
ATOM 642 O O . THR A 1 81 ? 11.211 4.814 -12.857 1.00 95.44 81 THR A O 1
ATOM 645 N N . ILE A 1 82 ? 11.471 5.541 -14.968 1.00 95.50 82 ILE A N 1
ATOM 646 C CA . ILE A 1 82 ? 10.682 6.769 -14.790 1.00 95.50 82 ILE A CA 1
ATOM 647 C C . ILE A 1 82 ? 9.224 6.425 -14.472 1.00 95.50 82 ILE A C 1
ATOM 649 O O . ILE A 1 82 ? 8.686 6.938 -13.495 1.00 95.50 82 ILE A O 1
ATOM 653 N N . LEU A 1 83 ? 8.602 5.527 -15.244 1.00 96.75 83 LEU A N 1
ATOM 654 C CA . LEU A 1 83 ? 7.218 5.099 -15.013 1.00 96.75 83 LEU A CA 1
ATOM 655 C C . LEU A 1 83 ? 7.041 4.467 -13.625 1.00 96.75 83 LEU A C 1
ATOM 657 O O . LEU A 1 83 ? 6.139 4.850 -12.881 1.00 96.75 83 LEU A O 1
ATOM 661 N N . CYS A 1 84 ? 7.942 3.559 -13.238 1.00 96.56 84 CYS A N 1
ATOM 662 C CA . CYS A 1 84 ? 7.921 2.949 -11.909 1.00 96.56 84 CYS A CA 1
ATOM 663 C C . CYS A 1 84 ? 8.166 3.977 -10.800 1.00 96.56 84 CYS A C 1
ATOM 665 O O . CYS A 1 84 ? 7.540 3.894 -9.751 1.00 96.56 84 CYS A O 1
ATOM 667 N N . GLY A 1 85 ? 9.043 4.959 -11.020 1.00 95.94 85 GLY A N 1
ATOM 668 C CA . GLY A 1 85 ? 9.300 6.035 -10.064 1.00 95.94 85 GLY A CA 1
ATOM 669 C C . GLY A 1 85 ? 8.072 6.916 -9.827 1.00 95.94 85 GLY A C 1
ATOM 670 O O . GLY A 1 85 ? 7.744 7.205 -8.680 1.00 95.94 85 GLY A O 1
ATOM 671 N N . VAL A 1 86 ? 7.353 7.283 -10.893 1.00 96.75 86 VAL A N 1
ATOM 672 C CA . VAL A 1 86 ? 6.091 8.035 -10.788 1.00 96.75 86 VAL A CA 1
ATOM 673 C C . VAL A 1 86 ? 5.044 7.232 -10.017 1.00 96.75 86 VAL A C 1
ATOM 675 O O . VAL A 1 86 ? 4.424 7.761 -9.094 1.00 96.75 86 VAL A O 1
ATOM 678 N N . LEU A 1 87 ? 4.882 5.946 -10.344 1.00 96.19 87 LEU A N 1
ATOM 679 C CA . LEU A 1 87 ? 3.951 5.071 -9.630 1.00 96.19 87 LEU A CA 1
ATOM 680 C C . LEU A 1 87 ? 4.339 4.900 -8.156 1.00 96.19 87 LEU A C 1
ATOM 682 O O . LEU A 1 87 ? 3.468 4.951 -7.296 1.00 96.19 87 LEU A O 1
ATOM 686 N N . LEU A 1 88 ? 5.632 4.765 -7.849 1.00 96.31 88 LEU A N 1
ATOM 687 C CA . LEU A 1 88 ? 6.129 4.684 -6.476 1.00 96.31 88 LEU A CA 1
ATOM 688 C C . LEU A 1 88 ? 5.731 5.924 -5.667 1.00 96.31 88 LEU A C 1
ATOM 690 O O . LEU A 1 88 ? 5.213 5.793 -4.562 1.00 96.31 88 LEU A O 1
ATOM 694 N N . THR A 1 89 ? 5.948 7.126 -6.212 1.00 95.69 89 THR A N 1
ATOM 695 C CA . THR A 1 89 ? 5.545 8.373 -5.542 1.00 95.69 89 THR A CA 1
ATOM 696 C C . THR A 1 89 ? 4.034 8.434 -5.332 1.00 95.69 89 THR A C 1
ATOM 698 O O . THR A 1 89 ? 3.587 8.849 -4.264 1.00 95.69 89 THR A O 1
ATOM 701 N N . PHE A 1 90 ? 3.252 7.993 -6.321 1.00 95.06 90 PHE A N 1
ATOM 702 C CA . PHE A 1 90 ? 1.796 7.950 -6.221 1.00 95.06 90 PHE A CA 1
ATOM 703 C C . PHE A 1 90 ? 1.314 6.998 -5.117 1.00 95.06 90 PHE A C 1
ATOM 705 O O . PHE A 1 90 ? 0.501 7.407 -4.293 1.00 95.06 90 PHE A O 1
ATOM 712 N N . ILE A 1 91 ? 1.854 5.774 -5.059 1.00 93.44 91 ILE A N 1
ATOM 713 C CA . ILE A 1 91 ? 1.530 4.779 -4.023 1.00 93.44 91 ILE A CA 1
ATOM 714 C C . ILE A 1 91 ? 1.851 5.341 -2.637 1.00 93.44 91 ILE A C 1
ATOM 716 O O . ILE A 1 91 ? 0.974 5.400 -1.785 1.00 93.44 91 ILE A O 1
ATOM 720 N N . ILE A 1 92 ? 3.066 5.862 -2.434 1.00 94.12 92 ILE A N 1
ATOM 721 C CA . ILE A 1 92 ? 3.475 6.428 -1.138 1.00 94.12 92 ILE A CA 1
ATOM 722 C C . ILE A 1 92 ? 2.540 7.564 -0.703 1.00 94.12 92 ILE A C 1
ATOM 724 O O . ILE A 1 92 ? 2.154 7.635 0.463 1.00 94.12 92 ILE A O 1
ATOM 728 N N . TYR A 1 93 ? 2.180 8.463 -1.623 1.00 95.19 93 TYR A N 1
ATOM 729 C CA . TYR A 1 93 ? 1.262 9.562 -1.330 1.00 95.19 93 TYR A CA 1
ATOM 730 C C . TYR A 1 93 ? -0.130 9.053 -0.936 1.00 95.19 93 TYR A C 1
ATOM 732 O O . TYR A 1 93 ? -0.680 9.487 0.078 1.00 95.19 93 TYR A O 1
ATOM 740 N N . PHE A 1 94 ? -0.683 8.129 -1.724 1.00 92.31 94 PHE A N 1
ATOM 741 C CA . PHE A 1 94 ? -2.007 7.563 -1.490 1.00 92.31 94 PHE A CA 1
ATOM 742 C C . PHE A 1 94 ? -2.069 6.797 -0.165 1.00 92.31 94 PHE A C 1
ATOM 744 O O . PHE A 1 94 ? -2.987 7.011 0.631 1.00 92.31 94 PHE A O 1
ATOM 751 N N . ASP A 1 95 ? -1.060 5.975 0.115 1.00 91.00 95 ASP A N 1
ATOM 752 C CA . ASP A 1 95 ? -0.981 5.192 1.343 1.00 91.00 95 ASP A CA 1
ATOM 753 C C . ASP A 1 95 ? -0.848 6.095 2.569 1.00 91.00 95 ASP A C 1
ATOM 755 O O . ASP A 1 95 ? -1.543 5.899 3.565 1.00 91.00 95 ASP A O 1
ATOM 759 N N . ALA A 1 96 ? -0.010 7.135 2.495 1.00 92.00 96 ALA A N 1
ATOM 760 C CA . ALA A 1 96 ? 0.146 8.097 3.581 1.00 92.00 96 ALA A CA 1
ATOM 761 C C . ALA A 1 96 ? -1.155 8.869 3.858 1.00 92.00 96 ALA A C 1
ATOM 763 O O . ALA A 1 96 ? -1.542 9.031 5.018 1.00 92.00 96 ALA A O 1
ATOM 764 N N . ALA A 1 97 ? -1.850 9.324 2.811 1.00 93.38 97 ALA A N 1
ATOM 765 C CA . ALA A 1 97 ? -3.130 10.016 2.948 1.00 93.38 97 ALA A CA 1
ATOM 766 C C . ALA A 1 97 ? -4.194 9.105 3.578 1.00 93.38 97 ALA A C 1
ATOM 768 O O . ALA A 1 97 ? -4.867 9.500 4.536 1.00 93.38 97 ALA A O 1
ATOM 769 N N . THR A 1 98 ? -4.285 7.866 3.090 1.00 90.75 98 THR A N 1
ATOM 770 C CA . THR A 1 98 ? -5.212 6.856 3.605 1.00 90.75 98 THR A CA 1
ATOM 771 C C . THR A 1 98 ? -4.907 6.555 5.066 1.00 90.75 98 THR A C 1
ATOM 773 O O . THR A 1 98 ? -5.789 6.691 5.910 1.00 90.75 98 THR A O 1
ATOM 776 N N . TYR A 1 99 ? -3.646 6.286 5.406 1.00 90.12 99 TYR A N 1
ATOM 777 C CA . TYR A 1 99 ? -3.204 6.037 6.776 1.00 90.12 99 TYR A CA 1
ATOM 778 C C . TYR A 1 99 ? -3.592 7.161 7.745 1.00 90.12 99 TYR A C 1
ATOM 780 O O . TYR A 1 99 ? -4.122 6.901 8.828 1.00 90.12 99 TYR A O 1
ATOM 788 N N . ILE A 1 100 ? -3.359 8.421 7.364 1.00 91.62 100 ILE A N 1
ATOM 789 C CA . ILE A 1 100 ? -3.711 9.580 8.194 1.00 91.62 100 ILE A CA 1
ATOM 790 C C . ILE A 1 100 ? -5.226 9.644 8.412 1.00 91.62 100 ILE A C 1
ATOM 792 O O . ILE A 1 100 ? -5.670 9.860 9.543 1.00 91.62 100 ILE A O 1
ATOM 796 N N . SER A 1 101 ? -6.015 9.441 7.354 1.00 91.00 101 SER A N 1
ATOM 797 C CA . SER A 1 101 ? -7.477 9.475 7.438 1.00 91.00 101 SER A CA 1
ATOM 798 C C . SER A 1 101 ? -8.036 8.345 8.310 1.00 91.00 101 SER A C 1
ATOM 800 O O . SER A 1 101 ? -8.830 8.609 9.213 1.00 91.00 101 SER A O 1
ATOM 802 N N . THR A 1 102 ? -7.534 7.119 8.139 1.00 88.19 102 THR A N 1
ATOM 803 C CA . THR A 1 102 ? -7.921 5.945 8.926 1.00 88.19 102 THR A CA 1
ATOM 804 C C . THR A 1 102 ? -7.557 6.131 10.394 1.00 88.19 102 THR A C 1
ATOM 806 O O . THR A 1 102 ? -8.402 5.952 11.269 1.00 88.19 102 THR A O 1
ATOM 809 N N . ARG A 1 103 ? -6.334 6.590 10.696 1.00 88.81 103 ARG A N 1
ATOM 810 C CA . ARG A 1 103 ? -5.909 6.871 12.076 1.00 88.81 103 ARG A CA 1
ATOM 811 C C . ARG A 1 103 ? -6.781 7.946 12.729 1.00 88.81 103 ARG A C 1
ATOM 813 O O . ARG A 1 103 ? -7.092 7.842 13.915 1.00 88.81 103 ARG A O 1
ATOM 820 N N . LYS A 1 104 ? -7.162 8.987 11.982 1.00 91.19 104 LYS A N 1
ATOM 821 C CA . LYS A 1 104 ? -8.056 10.034 12.485 1.00 91.19 104 LYS A CA 1
ATOM 822 C C . LYS A 1 104 ? -9.428 9.455 12.844 1.00 91.19 104 LYS A C 1
ATOM 824 O O . LYS A 1 104 ? -9.876 9.679 13.964 1.00 91.19 104 LYS A O 1
ATOM 829 N N . ALA A 1 105 ? -10.025 8.665 11.953 1.00 89.12 105 ALA A N 1
ATOM 830 C CA . ALA A 1 105 ? -11.317 8.021 12.186 1.00 89.12 105 ALA A CA 1
ATOM 831 C C . ALA A 1 105 ? -11.286 7.057 13.387 1.00 89.12 105 ALA A C 1
ATOM 833 O O . ALA A 1 105 ? -12.175 7.094 14.235 1.00 89.12 105 ALA A O 1
ATOM 834 N N . ILE A 1 106 ? -10.225 6.249 13.514 1.00 87.94 106 ILE A N 1
ATOM 835 C CA . ILE A 1 106 ? -10.029 5.366 14.675 1.00 87.94 106 ILE A CA 1
ATOM 836 C C . ILE A 1 106 ? -9.979 6.185 15.964 1.00 87.94 106 ILE A C 1
ATOM 838 O O . ILE A 1 106 ? -10.683 5.870 16.917 1.00 87.94 106 ILE A O 1
ATOM 842 N N . ARG A 1 107 ? -9.192 7.265 15.995 1.00 89.56 107 ARG A N 1
ATOM 843 C CA . ARG A 1 107 ? -9.040 8.099 17.194 1.00 89.56 107 ARG A CA 1
ATOM 844 C C . ARG A 1 107 ? -10.337 8.809 17.586 1.00 89.56 107 ARG A C 1
ATOM 846 O O . ARG A 1 107 ? -10.602 8.987 18.773 1.00 89.56 107 ARG A O 1
ATOM 853 N N . GLU A 1 108 ? -11.123 9.249 16.608 1.00 91.94 108 GLU A N 1
ATOM 854 C CA . GLU A 1 108 ? -12.456 9.812 16.846 1.00 91.94 108 GLU A CA 1
ATOM 855 C C . GLU A 1 108 ? -13.369 8.762 17.488 1.00 91.94 108 GLU A C 1
ATOM 857 O O . GLU A 1 108 ? -13.926 9.018 18.555 1.00 91.94 108 GLU A O 1
ATOM 862 N N . SER A 1 109 ? -13.402 7.547 16.936 1.00 85.81 109 SER A N 1
ATOM 863 C CA . SER A 1 109 ? -14.176 6.435 17.494 1.00 85.81 109 SER A CA 1
ATOM 864 C C . SER A 1 109 ? -13.713 6.034 18.904 1.00 85.81 109 SER A C 1
ATOM 866 O O . SER A 1 109 ? -14.533 5.882 19.807 1.00 85.81 109 SER A O 1
ATOM 868 N N . GLU A 1 110 ? -12.403 5.931 19.149 1.00 88.12 110 GLU A N 1
ATOM 869 C CA . GLU A 1 110 ? -11.847 5.657 20.482 1.00 88.12 110 GLU A CA 1
ATOM 870 C C . GLU A 1 110 ? -12.266 6.723 21.503 1.00 88.12 110 GLU A C 1
ATOM 872 O O . GLU A 1 110 ? -12.653 6.392 22.626 1.00 88.12 110 GLU A O 1
ATOM 877 N N . ASN A 1 111 ? -12.232 8.003 21.123 1.00 93.19 111 ASN A N 1
ATOM 878 C CA . ASN A 1 111 ? -12.663 9.092 21.995 1.00 93.19 111 ASN A CA 1
ATOM 879 C C . ASN A 1 111 ? -14.161 9.017 22.310 1.00 93.19 111 ASN A C 1
ATOM 881 O O . ASN A 1 111 ? -14.537 9.239 23.463 1.00 93.19 111 ASN A O 1
ATOM 885 N N . GLU A 1 112 ? -15.001 8.685 21.326 1.00 89.94 112 GLU A N 1
ATOM 886 C CA . GLU A 1 112 ? -16.434 8.460 21.537 1.00 89.94 112 GLU A CA 1
ATOM 887 C C . GLU A 1 112 ? -16.675 7.319 22.530 1.00 89.94 112 GLU A C 1
ATOM 889 O O . GLU A 1 112 ? -17.424 7.493 23.493 1.00 89.94 112 GLU A O 1
ATOM 894 N N . TYR A 1 113 ? -15.984 6.186 22.370 1.00 84.44 113 TYR A N 1
ATOM 895 C CA . TYR A 1 113 ? -16.089 5.060 23.301 1.00 84.44 113 TYR A CA 1
ATOM 896 C C . TYR A 1 113 ? -15.609 5.419 24.711 1.00 84.44 113 TYR A C 1
ATOM 898 O O . TYR A 1 113 ? -16.254 5.049 25.692 1.00 84.44 113 TYR A O 1
ATOM 906 N N . ILE A 1 114 ? -14.517 6.179 24.844 1.00 89.25 114 ILE A N 1
ATOM 907 C CA . ILE A 1 114 ? -14.024 6.651 26.147 1.00 89.25 114 ILE A CA 1
ATOM 908 C C . ILE A 1 114 ? -15.032 7.603 26.801 1.00 89.25 114 ILE A C 1
ATOM 910 O O . ILE A 1 114 ? -15.255 7.528 28.013 1.00 89.25 114 ILE A O 1
ATOM 914 N N . GLN A 1 115 ? -15.633 8.518 26.036 1.00 90.94 115 GLN A N 1
ATOM 915 C CA . GLN A 1 115 ? -16.659 9.425 26.551 1.00 90.94 115 GLN A CA 1
ATOM 916 C C . GLN A 1 115 ? -17.905 8.659 26.990 1.00 90.94 115 GLN A C 1
ATOM 918 O O . GLN A 1 115 ? -18.376 8.871 28.108 1.00 9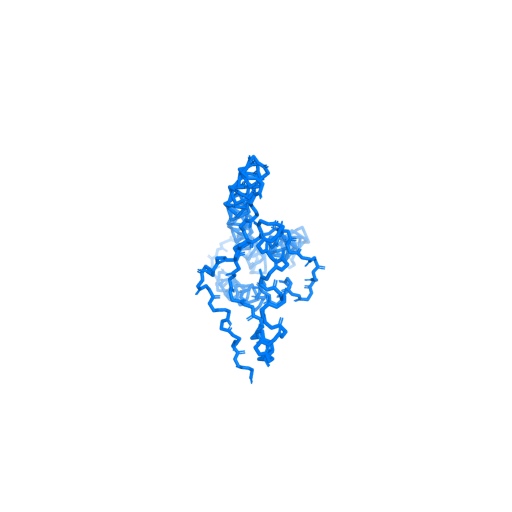0.94 115 GLN A O 1
ATOM 923 N N . GLN A 1 116 ? -18.377 7.720 26.168 1.00 86.38 116 GLN A N 1
ATOM 924 C CA . GLN A 1 116 ? -19.500 6.857 26.510 1.00 86.38 116 GLN A CA 1
ATOM 925 C C . GLN A 1 116 ? -19.211 6.058 27.786 1.00 86.38 116 GLN A C 1
ATOM 927 O O . GLN A 1 116 ? -20.020 6.075 28.708 1.00 86.38 116 GLN A O 1
ATOM 932 N N . ALA A 1 117 ? -18.028 5.451 27.909 1.00 85.00 117 ALA A N 1
ATOM 933 C CA . ALA A 1 117 ? -17.638 4.720 29.113 1.00 85.00 117 ALA A CA 1
ATOM 934 C C . ALA A 1 117 ? -17.649 5.612 30.369 1.00 85.00 117 ALA A C 1
ATOM 936 O O . ALA A 1 117 ? -18.106 5.190 31.431 1.00 85.00 117 ALA A O 1
ATOM 937 N N . LYS A 1 118 ? -17.194 6.869 30.265 1.00 88.94 118 LYS A N 1
ATOM 938 C CA . LYS A 1 118 ? -17.255 7.832 31.379 1.00 88.94 118 LYS A CA 1
ATOM 939 C C . LYS A 1 118 ? -18.691 8.176 31.771 1.00 88.94 118 LYS A C 1
ATOM 941 O O . LYS A 1 118 ? -18.958 8.357 32.957 1.00 88.94 118 LYS A O 1
ATOM 946 N N . GLU A 1 119 ? -19.598 8.316 30.808 1.00 88.31 119 GLU A N 1
ATOM 947 C CA . GLU A 1 119 ? -21.014 8.556 31.096 1.00 88.31 119 GLU A CA 1
ATOM 948 C C . GLU A 1 119 ? -21.695 7.348 31.730 1.00 88.31 119 GLU A C 1
ATOM 950 O O . GLU A 1 119 ? -22.437 7.516 32.698 1.00 88.31 119 GLU A O 1
ATOM 955 N N . ASP A 1 120 ? -21.413 6.155 31.217 1.00 83.31 120 ASP A N 1
ATOM 956 C CA . ASP A 1 120 ? -21.969 4.900 31.710 1.00 83.31 120 ASP A CA 1
ATOM 957 C C . ASP A 1 120 ? -21.558 4.659 33.173 1.00 83.31 120 ASP A C 1
ATOM 959 O O . ASP A 1 120 ? -22.406 4.334 34.003 1.00 83.31 120 ASP A O 1
ATOM 963 N N . ILE A 1 121 ? -20.292 4.934 33.526 1.00 82.69 121 ILE A N 1
ATOM 964 C CA . ILE A 1 121 ? -19.800 4.887 34.916 1.00 82.69 121 ILE A CA 1
ATOM 965 C C . ILE A 1 121 ? -20.526 5.911 35.799 1.00 82.69 121 ILE A C 1
ATOM 967 O O . ILE A 1 121 ? -20.933 5.587 36.910 1.00 82.69 121 ILE A O 1
ATOM 971 N N . LYS A 1 122 ? -20.716 7.152 35.324 1.00 87.75 122 LYS A N 1
ATOM 972 C CA . LYS A 1 122 ? -21.420 8.196 36.097 1.00 87.75 122 LYS A CA 1
ATOM 973 C C . LYS A 1 122 ? -22.885 7.850 36.360 1.00 87.75 122 LYS A C 1
ATOM 975 O O . LYS A 1 122 ? -23.424 8.255 37.384 1.00 87.75 122 LYS A O 1
ATOM 980 N N . LYS A 1 123 ? -23.534 7.168 35.415 1.00 86.81 123 LYS A N 1
ATOM 981 C CA . LYS A 1 123 ? -24.954 6.794 35.477 1.00 86.81 123 LYS A CA 1
ATOM 982 C C . LYS A 1 123 ? -25.176 5.415 36.118 1.00 86.81 123 LYS A C 1
ATOM 984 O O . LYS A 1 123 ? -26.331 5.011 36.220 1.00 86.81 123 LYS A O 1
ATOM 989 N N . ASP A 1 124 ? -24.101 4.712 36.498 1.00 81.50 124 ASP A N 1
ATOM 990 C CA . ASP A 1 124 ? -24.093 3.298 36.915 1.00 81.50 124 ASP A CA 1
ATOM 991 C C . ASP A 1 124 ? -24.911 2.403 35.963 1.00 81.50 124 ASP A C 1
ATOM 993 O O . ASP A 1 124 ? -25.658 1.504 36.353 1.00 81.50 124 ASP A O 1
ATOM 997 N N . LYS A 1 125 ? -24.837 2.727 34.667 1.00 82.31 125 LYS A N 1
ATOM 998 C CA . LYS A 1 125 ? -25.643 2.104 33.624 1.00 82.31 125 LYS A CA 1
ATOM 999 C C . LYS A 1 125 ? -24.800 1.927 32.378 1.00 82.31 125 LYS A C 1
ATOM 1001 O O . LYS A 1 125 ? -24.480 2.897 31.702 1.00 82.31 125 LYS A O 1
ATOM 1006 N N . ILE A 1 126 ? -24.483 0.680 32.062 1.00 80.12 126 ILE A N 1
ATOM 1007 C CA . ILE A 1 126 ? -23.655 0.324 30.912 1.00 80.12 126 ILE A CA 1
ATOM 1008 C C . ILE A 1 126 ? -24.566 0.117 29.706 1.00 80.12 126 ILE A C 1
ATOM 1010 O O . ILE A 1 126 ? -25.477 -0.716 29.739 1.00 80.12 126 ILE A O 1
ATOM 1014 N N . MET A 1 127 ? -24.326 0.854 28.625 1.00 78.25 127 MET A N 1
ATOM 1015 C CA . MET A 1 127 ? -25.027 0.658 27.361 1.00 78.25 127 MET A CA 1
ATOM 1016 C C . MET A 1 127 ? -24.107 -0.028 26.354 1.00 78.25 127 MET A C 1
ATOM 1018 O O . MET A 1 127 ? -23.253 0.595 25.726 1.00 78.25 127 MET A O 1
ATOM 1022 N N . TYR A 1 128 ? -24.321 -1.324 26.157 1.00 71.75 128 TYR A N 1
ATOM 1023 C CA . TYR A 1 128 ? -23.585 -2.108 25.180 1.00 71.75 128 TYR A CA 1
ATOM 1024 C C . TYR A 1 128 ? -24.204 -1.936 23.790 1.00 71.75 128 TYR A C 1
ATOM 1026 O O . TYR A 1 128 ? -25.317 -2.399 23.524 1.00 71.75 128 TYR A O 1
ATOM 1034 N N . ARG A 1 129 ? -23.487 -1.247 22.900 1.00 72.81 129 ARG A N 1
ATOM 1035 C CA . ARG A 1 129 ? -23.863 -1.118 21.489 1.00 72.81 129 ARG A CA 1
ATOM 1036 C C . ARG A 1 129 ? -23.318 -2.313 20.721 1.00 72.81 129 ARG A C 1
ATOM 1038 O O . ARG A 1 129 ? -22.126 -2.589 20.803 1.00 72.81 129 ARG A O 1
ATOM 1045 N N . PHE A 1 130 ? -24.174 -3.018 19.990 1.00 67.94 130 PHE A N 1
ATOM 1046 C CA . PHE A 1 130 ? -23.762 -4.180 19.205 1.00 67.94 130 PHE A CA 1
ATOM 1047 C C . PHE A 1 130 ? -24.307 -4.103 17.779 1.00 67.94 130 PHE A C 1
ATOM 1049 O O . PHE A 1 130 ? -25.463 -3.748 17.555 1.00 67.94 130 PHE A O 1
ATOM 1056 N N . ALA A 1 131 ? -23.449 -4.452 16.827 1.00 56.06 131 ALA A N 1
ATOM 1057 C CA . ALA A 1 131 ? -23.682 -4.396 15.390 1.00 56.06 131 ALA A CA 1
ATOM 1058 C C . ALA A 1 131 ? -24.085 -5.779 14.862 1.00 56.06 131 ALA A C 1
ATOM 1060 O O . ALA A 1 131 ? -23.351 -6.355 14.071 1.00 56.06 131 ALA A O 1
ATOM 1061 N N . GLY A 1 132 ? -25.194 -6.334 15.370 1.00 56.78 132 GLY A N 1
ATOM 1062 C CA . GLY A 1 132 ? -25.621 -7.693 15.023 1.00 56.78 132 GLY A CA 1
ATOM 1063 C C . GLY A 1 132 ? -24.653 -8.767 15.545 1.00 56.78 132 GLY A C 1
ATOM 1064 O O . GLY A 1 132 ? -23.480 -8.821 15.202 1.00 56.78 132 GLY A O 1
ATOM 1065 N N . GLY A 1 133 ? -25.135 -9.636 16.428 1.00 51.19 133 GLY A N 1
ATOM 1066 C CA . GLY A 1 133 ? -24.372 -10.783 16.928 1.00 51.19 133 GLY A CA 1
ATOM 1067 C C . GLY A 1 133 ? -25.032 -12.089 16.510 1.00 51.19 133 GLY A C 1
ATOM 1068 O O . GLY A 1 133 ? -26.183 -12.072 16.070 1.00 51.19 133 GLY A O 1
ATOM 1069 N N . LEU A 1 134 ? -24.319 -13.209 16.695 1.00 50.34 134 LEU A N 1
ATOM 1070 C CA . LEU A 1 134 ? -24.896 -14.558 16.640 1.00 50.34 134 LEU A CA 1
ATOM 1071 C C . LEU A 1 134 ? -26.275 -14.545 17.302 1.00 50.34 134 LEU A C 1
ATOM 1073 O O . LEU A 1 134 ? -26.418 -14.023 18.414 1.00 50.34 134 LEU A O 1
ATOM 1077 N N . SER A 1 135 ? -27.273 -15.088 16.601 1.00 53.66 135 SER A N 1
ATOM 1078 C CA . SER A 1 135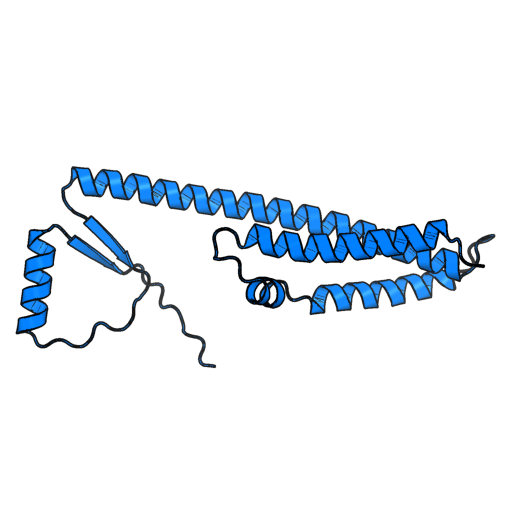 ? -28.624 -15.254 17.120 1.00 53.66 135 SER A CA 1
ATOM 1079 C C . SER A 1 135 ? -28.520 -15.848 18.518 1.00 53.66 135 SER A C 1
ATOM 1081 O O . SER A 1 135 ? -28.007 -16.953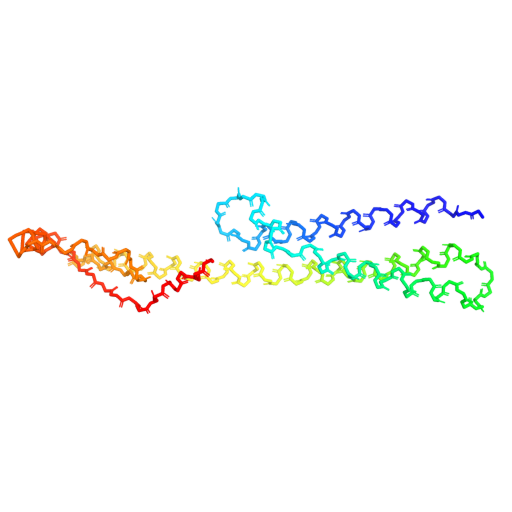 18.706 1.00 53.66 135 SER A O 1
ATOM 1083 N N . ILE A 1 136 ? -28.933 -15.062 19.517 1.00 59.81 136 ILE A N 1
ATOM 1084 C CA . ILE A 1 136 ? -28.976 -15.523 20.901 1.00 59.81 136 ILE A CA 1
ATOM 1085 C C . ILE A 1 136 ? -29.781 -16.828 20.859 1.00 59.81 136 ILE A C 1
ATOM 1087 O O . ILE A 1 136 ? -30.867 -16.810 20.264 1.00 59.81 136 ILE A O 1
ATOM 1091 N N . PRO A 1 137 ? -29.268 -17.947 21.409 1.00 59.88 137 PRO A N 1
ATOM 1092 C CA . PRO A 1 137 ? -30.029 -19.186 21.457 1.00 59.88 137 PRO A CA 1
ATOM 1093 C C . PRO A 1 137 ? -31.425 -18.860 21.978 1.00 59.88 137 PRO A C 1
ATOM 1095 O O . PRO A 1 137 ? -31.542 -18.083 22.928 1.00 59.88 137 PRO A O 1
ATOM 1098 N N . GLN A 1 138 ? -32.477 -19.386 21.346 1.00 66.19 138 GLN A N 1
ATOM 1099 C CA . GLN A 1 138 ? -33.830 -19.214 21.869 1.00 66.19 138 GLN A CA 1
ATOM 1100 C C . GLN A 1 138 ? -33.899 -19.925 23.224 1.00 66.19 138 GLN A C 1
ATOM 1102 O O . GLN A 1 138 ? -34.125 -21.130 23.305 1.00 66.19 138 GLN A O 1
ATOM 1107 N N . TYR A 1 139 ? -33.613 -19.181 24.290 1.00 74.94 139 TYR A N 1
ATOM 1108 C CA . TYR A 1 139 ? -33.727 -19.658 25.653 1.00 74.94 139 TYR A CA 1
ATOM 1109 C C . TYR A 1 139 ? -35.208 -19.782 26.004 1.00 74.94 139 TYR A C 1
ATOM 1111 O O . TYR A 1 139 ? -36.051 -19.020 25.527 1.00 74.94 139 TYR A O 1
ATOM 1119 N N . ASP A 1 140 ? -35.533 -20.730 26.878 1.00 83.94 140 ASP A N 1
ATOM 1120 C CA . ASP A 1 140 ? -36.859 -20.780 27.473 1.00 83.94 140 ASP A CA 1
ATOM 1121 C C . ASP A 1 140 ? -37.136 -19.489 28.272 1.00 83.94 140 ASP A C 1
ATOM 1123 O O . ASP A 1 140 ? -36.223 -18.817 28.768 1.00 83.94 140 ASP A O 1
ATOM 1127 N N . ALA A 1 141 ? -38.415 -19.143 28.433 1.00 82.94 141 ALA A N 1
ATOM 1128 C CA . ALA A 1 141 ? -38.824 -17.887 29.062 1.00 82.94 141 ALA A CA 1
ATOM 1129 C C . ALA A 1 141 ? -38.268 -17.702 30.489 1.00 82.94 141 ALA A C 1
ATOM 1131 O O . ALA A 1 141 ? -38.017 -16.575 30.919 1.00 82.94 141 ALA A O 1
ATOM 1132 N N . LYS A 1 142 ? -38.044 -18.792 31.237 1.00 88.44 142 LYS A N 1
ATOM 1133 C CA . LYS A 1 142 ? -37.516 -18.726 32.607 1.00 88.44 142 LYS A CA 1
ATOM 1134 C C . LYS A 1 142 ? -36.039 -18.341 32.595 1.00 88.44 142 LYS A C 1
ATOM 1136 O O . LYS A 1 142 ? -35.622 -17.495 33.390 1.00 88.44 142 LYS A O 1
ATOM 1141 N N . THR A 1 143 ? -35.265 -18.920 31.684 1.00 84.19 143 THR A N 1
ATOM 1142 C CA . THR A 1 143 ? -33.853 -18.579 31.482 1.00 84.19 143 THR A CA 1
ATOM 1143 C C . THR A 1 143 ? -33.698 -17.144 30.970 1.00 84.19 143 THR A C 1
ATOM 1145 O O . THR A 1 143 ? -32.903 -16.389 31.533 1.00 84.19 143 THR A O 1
ATOM 1148 N N . GLN A 1 144 ? -34.520 -16.720 30.002 1.00 82.69 144 GLN A N 1
ATOM 1149 C CA . GLN A 1 144 ? -34.536 -15.343 29.490 1.00 82.69 144 GLN A CA 1
ATOM 1150 C C . GLN A 1 144 ? -34.808 -14.321 30.612 1.00 82.69 144 GLN A C 1
ATOM 1152 O O . GLN A 1 144 ? -34.034 -13.385 30.810 1.00 82.69 144 GLN A O 1
ATOM 1157 N N . ASN A 1 145 ? -35.844 -14.554 31.426 1.00 84.94 145 ASN A N 1
ATOM 1158 C CA . ASN A 1 145 ? -36.198 -13.682 32.551 1.00 84.94 145 ASN A CA 1
ATOM 1159 C C . ASN A 1 145 ? -35.081 -13.585 33.599 1.00 84.94 145 ASN A C 1
ATOM 1161 O O . ASN A 1 145 ? -34.850 -12.518 34.173 1.00 84.94 145 ASN A O 1
ATOM 1165 N N . LYS A 1 146 ? -34.363 -14.686 33.852 1.00 87.38 146 LYS A N 1
ATOM 1166 C CA . LYS A 1 146 ? -33.223 -14.693 34.776 1.00 87.38 146 LYS A CA 1
ATOM 1167 C C . LYS A 1 146 ? -32.067 -13.853 34.231 1.00 87.38 146 LYS A C 1
ATOM 1169 O O . LYS A 1 146 ? -31.492 -13.065 34.979 1.00 87.38 146 LYS A O 1
ATOM 1174 N N . ILE A 1 147 ? -31.766 -13.979 32.937 1.00 81.69 147 ILE A N 1
ATOM 1175 C CA . ILE A 1 147 ? -30.756 -13.165 32.249 1.00 81.69 147 ILE A CA 1
ATOM 1176 C C . ILE A 1 147 ? -31.128 -11.677 32.327 1.00 81.69 147 ILE A C 1
ATOM 1178 O O . ILE A 1 147 ? -30.297 -10.856 32.718 1.00 81.69 147 ILE A O 1
ATOM 1182 N N . ASP A 1 148 ? -32.378 -11.321 32.034 1.00 81.06 148 ASP A N 1
ATOM 1183 C CA . ASP A 1 148 ? -32.831 -9.927 32.058 1.00 81.06 148 ASP A CA 1
ATOM 1184 C C . ASP A 1 148 ? -32.869 -9.339 33.473 1.00 81.06 148 ASP A C 1
ATOM 1186 O O . ASP A 1 148 ? -32.512 -8.176 33.673 1.00 81.06 148 ASP A O 1
ATOM 1190 N N . SER A 1 149 ? -33.219 -10.143 34.480 1.00 84.31 149 SER A N 1
ATOM 1191 C CA . SER A 1 149 ? -33.133 -9.738 35.886 1.00 84.31 149 SER A CA 1
ATOM 1192 C C . SER A 1 149 ? -31.693 -9.452 36.312 1.00 84.31 149 SER A C 1
ATOM 1194 O O . SER A 1 149 ? -31.461 -8.471 37.019 1.00 84.31 149 SER A O 1
ATOM 1196 N N . ILE A 1 150 ? -30.732 -10.281 35.892 1.00 83.12 150 ILE A N 1
ATOM 1197 C CA . ILE A 1 150 ? -29.307 -10.057 36.162 1.00 83.12 150 ILE A CA 1
ATOM 1198 C C . ILE A 1 150 ? -28.859 -8.758 35.485 1.00 83.12 150 ILE A C 1
ATOM 1200 O O . ILE A 1 150 ? -28.286 -7.895 36.142 1.00 83.12 150 ILE A O 1
ATOM 1204 N N . ARG A 1 151 ? -29.189 -8.568 34.202 1.00 81.75 151 ARG A N 1
ATOM 1205 C CA . ARG A 1 151 ? -28.849 -7.349 33.449 1.00 81.75 151 ARG A CA 1
ATOM 1206 C C . ARG A 1 151 ? -29.390 -6.086 34.115 1.00 81.75 151 ARG A C 1
ATOM 1208 O O . ARG A 1 151 ? -28.625 -5.153 34.336 1.00 81.75 151 ARG A O 1
ATOM 1215 N N . LYS A 1 152 ? -30.674 -6.078 34.501 1.00 81.94 152 LYS A N 1
ATOM 1216 C CA . LYS A 1 152 ? -31.293 -4.956 35.228 1.00 81.94 152 LYS A CA 1
ATOM 1217 C C . LYS A 1 152 ? -30.593 -4.670 36.554 1.00 81.94 152 LYS A C 1
ATOM 1219 O O . LYS A 1 152 ? -30.382 -3.505 36.868 1.00 81.94 152 LYS A O 1
ATOM 1224 N N . LYS A 1 153 ? -30.217 -5.709 37.310 1.00 85.44 153 LYS A N 1
ATOM 1225 C CA . LYS A 1 153 ? -29.517 -5.560 38.596 1.00 85.44 153 LYS A CA 1
ATOM 1226 C C . LYS A 1 153 ? -28.153 -4.876 38.450 1.00 85.44 153 LYS A C 1
ATOM 1228 O O . LYS A 1 153 ? -27.765 -4.141 39.345 1.00 85.44 153 LYS A O 1
ATOM 1233 N N . PHE A 1 154 ? -27.452 -5.115 37.343 1.00 79.81 154 PHE A N 1
ATOM 1234 C CA . PHE A 1 154 ? -26.131 -4.539 37.062 1.00 79.81 154 PHE A CA 1
ATOM 1235 C C . PHE A 1 154 ? -26.177 -3.334 36.105 1.00 79.81 154 PHE A C 1
ATOM 1237 O O . PHE A 1 154 ? -25.153 -2.971 35.536 1.00 79.81 154 PHE A O 1
ATOM 1244 N N . GLY A 1 155 ? -27.356 -2.747 35.865 1.00 78.12 155 GLY A N 1
ATOM 1245 C CA . GLY A 1 155 ? -27.490 -1.560 35.015 1.00 78.12 155 GLY A CA 1
ATOM 1246 C C . GLY A 1 155 ? -27.121 -1.779 33.541 1.00 78.12 155 GLY A C 1
ATOM 1247 O O . GLY A 1 155 ? -26.865 -0.815 32.826 1.00 78.12 155 GLY A O 1
ATOM 1248 N N . VAL A 1 156 ? -27.085 -3.021 33.049 1.00 80.06 156 VAL A N 1
ATOM 1249 C CA . VAL A 1 156 ? -26.655 -3.325 31.675 1.00 80.06 156 VAL A CA 1
ATOM 1250 C C . VAL A 1 156 ? -27.838 -3.240 30.714 1.00 80.06 156 VAL A C 1
ATOM 1252 O O . VAL A 1 156 ? -28.850 -3.922 30.879 1.00 80.06 156 VAL A O 1
ATOM 1255 N N . THR A 1 157 ? -27.689 -2.439 29.664 1.00 79.19 157 THR A N 1
ATOM 1256 C CA . THR A 1 157 ? -28.651 -2.307 28.565 1.00 79.19 157 THR A CA 1
ATOM 1257 C C . THR A 1 157 ? -27.975 -2.556 27.227 1.00 79.19 157 THR A C 1
ATOM 1259 O O . THR A 1 157 ? -26.805 -2.235 27.053 1.00 79.19 157 THR A O 1
ATOM 1262 N N . TYR A 1 158 ? -28.705 -3.144 26.285 1.00 71.50 158 TYR A N 1
ATOM 1263 C CA . TYR A 1 158 ? -28.205 -3.447 24.948 1.00 71.50 158 TYR A CA 1
ATOM 1264 C C . TYR A 1 158 ? -28.895 -2.541 23.937 1.00 71.50 158 TYR A C 1
ATOM 1266 O O . TYR A 1 158 ? -30.116 -2.388 23.977 1.00 71.50 158 TYR A O 1
ATOM 1274 N N . PHE A 1 159 ? -28.122 -1.963 23.025 1.00 72.31 159 PHE A N 1
ATOM 1275 C CA . PHE A 1 159 ? -28.638 -1.170 21.919 1.00 72.31 159 PHE A CA 1
ATOM 1276 C C . PHE A 1 159 ? -28.125 -1.760 20.607 1.00 72.31 159 PHE A C 1
ATOM 1278 O O . PHE A 1 159 ? -26.920 -1.790 20.359 1.00 72.31 159 PHE A O 1
ATOM 1285 N N . ASN A 1 160 ? -29.042 -2.271 19.789 1.00 65.38 160 ASN A N 1
ATOM 1286 C CA . ASN A 1 160 ? -28.702 -2.788 18.471 1.00 65.38 160 ASN A CA 1
ATOM 1287 C C . ASN A 1 160 ? -28.440 -1.604 17.533 1.00 65.38 160 ASN A C 1
ATOM 1289 O O . ASN A 1 160 ? -29.330 -0.780 17.330 1.00 65.38 160 ASN A O 1
ATOM 1293 N N . THR A 1 161 ? -27.238 -1.515 16.969 1.00 67.69 161 THR A N 1
ATOM 1294 C CA . THR A 1 161 ? -26.867 -0.459 16.015 1.00 67.69 161 THR A CA 1
ATOM 1295 C C . THR A 1 161 ? -27.172 -0.823 14.559 1.00 67.69 161 THR A C 1
ATOM 1297 O O . THR A 1 161 ? -26.889 -0.033 13.666 1.00 67.69 161 THR A O 1
ATOM 1300 N N . GLY A 1 162 ? -27.786 -1.982 14.300 1.00 53.34 162 GLY A N 1
ATOM 1301 C CA . GLY A 1 162 ? -28.417 -2.305 13.017 1.00 53.34 162 GLY A CA 1
ATOM 1302 C C . GLY A 1 162 ? -27.482 -2.741 11.888 1.00 53.34 162 GLY A C 1
ATOM 1303 O O . GLY A 1 162 ? -27.970 -3.047 10.806 1.00 53.34 162 GLY A O 1
ATOM 1304 N N . CYS A 1 163 ? -26.167 -2.826 12.104 1.00 50.53 163 CYS A N 1
ATOM 1305 C CA . CYS A 1 163 ? -25.289 -3.490 11.141 1.00 50.53 163 CYS A CA 1
ATOM 1306 C C . CYS A 1 163 ? -25.568 -4.996 11.192 1.00 50.53 163 CYS A C 1
ATOM 1308 O O . CYS A 1 163 ? -25.124 -5.677 12.104 1.00 50.53 163 CYS A O 1
ATOM 1310 N N . MET A 1 164 ? -26.338 -5.532 10.249 1.00 45.97 164 MET A N 1
ATOM 1311 C CA . MET A 1 164 ? -26.232 -6.955 9.949 1.00 45.97 164 MET A CA 1
ATOM 1312 C C . MET A 1 164 ? -24.908 -7.129 9.213 1.00 45.97 164 MET A C 1
ATOM 1314 O O . MET A 1 164 ? -24.723 -6.562 8.139 1.00 45.97 164 MET A O 1
ATOM 1318 N N . VAL A 1 165 ? -23.962 -7.845 9.819 1.00 46.66 165 VAL A N 1
ATOM 1319 C CA . VAL A 1 165 ? -22.824 -8.375 9.070 1.00 46.66 165 VAL A CA 1
ATOM 1320 C C . VAL A 1 165 ? -23.429 -9.379 8.100 1.00 46.66 165 VAL A C 1
ATOM 1322 O O . VAL A 1 165 ? -23.825 -10.467 8.515 1.00 46.66 165 VAL A O 1
ATOM 1325 N N . ASP A 1 166 ? -23.589 -8.975 6.842 1.00 38.06 166 ASP A N 1
ATOM 1326 C CA . ASP A 1 166 ? -23.927 -9.892 5.762 1.00 38.06 166 ASP A CA 1
ATOM 1327 C C . ASP A 1 166 ? -22.762 -10.880 5.693 1.00 38.06 166 ASP A C 1
ATOM 1329 O O . ASP A 1 166 ? -21.651 -10.542 5.271 1.00 38.06 166 ASP A O 1
ATOM 1333 N N . VAL A 1 167 ? -22.966 -12.079 6.234 1.00 47.59 167 VAL A N 1
ATOM 1334 C CA . VAL A 1 167 ? -22.041 -13.178 6.003 1.00 47.59 167 VAL A CA 1
ATOM 1335 C C . VAL A 1 167 ? -22.233 -13.491 4.531 1.00 47.59 167 VAL A C 1
ATOM 1337 O O . VAL A 1 167 ? -23.202 -14.146 4.172 1.00 47.59 167 VAL A O 1
ATOM 1340 N N . ILE A 1 168 ? -21.374 -12.928 3.679 1.00 39.75 168 ILE A N 1
ATOM 1341 C CA . ILE A 1 168 ? -21.319 -13.275 2.261 1.00 39.75 168 ILE A CA 1
ATOM 1342 C C . ILE A 1 168 ? -21.221 -14.802 2.213 1.00 39.75 168 ILE A C 1
ATOM 1344 O O . ILE A 1 168 ? -20.199 -15.364 2.620 1.00 39.75 168 ILE A O 1
ATOM 1348 N N . ASP A 1 169 ? -22.313 -15.448 1.799 1.00 36.16 169 ASP A N 1
ATOM 1349 C CA . ASP A 1 169 ? -22.371 -16.885 1.558 1.00 36.16 169 ASP A CA 1
ATOM 1350 C C . ASP A 1 169 ? -21.227 -17.228 0.596 1.00 36.16 169 ASP A C 1
ATOM 1352 O O . ASP A 1 169 ? -21.112 -16.647 -0.488 1.00 36.16 169 ASP A O 1
ATOM 1356 N N . ARG A 1 170 ? -20.330 -18.107 1.048 1.00 35.03 170 ARG A N 1
ATOM 1357 C CA . ARG A 1 170 ? -19.246 -18.660 0.230 1.00 35.03 170 ARG A CA 1
ATOM 1358 C C . ARG A 1 170 ? -19.778 -19.678 -0.763 1.00 35.03 170 ARG A C 1
ATOM 1360 O O . ARG A 1 170 ? -20.590 -20.526 -0.334 1.00 35.03 170 ARG A O 1
#

Radius of gyration: 27.22 Å; chains: 1; bounding box: 65×31×72 Å

Sequence (170 aa):
MVSKKLLTINIVVVLLLISAHTLGGYLIMYPMKPDIWTVVSESSPQYLLIALALFAVIAWLISHLRIKNVKPENKFLLAYTILCGVLLTFIIYFDAATYISTRKAIRESENEYIQQAKEDIKKDKIMYRFAGGLSIPQYDAKTQNKIDSIRKKFGVTYFNTGCMVDVIDR

Foldseek 3Di:
DEDPVLVVLLVVLVVLLVVLLLVLLQLLPPPPDDDSVVSCVVSPCVVVVVQLVVQLVVLLVQLPDPDPDDHSNNSSSVSSSVSSVVVSVVSNVVSVVSSVVSVVVVVVVVVVVVVLVVVCVVVLAAEAEDADDDDDPPDDPVVVVVVVVVCVVSNYHYDYPHNDPPPPDD

Secondary structure (DSSP, 8-state):
---HHHHHHHHHHHHHHHHHHHHHHHHHTTTS---HHHHHHHT-HHHHHHHHHHHHHHHHHHHHS--TT--HHHHHHHHHHHHHHHHHHHHHHHHHHHHHHHHHHHHHHHHHHHHHHHHHHHTT-EEEEES--S------HHHHHHHHHHHHHTTEEEEE----------

Organism: NCBI:txid1302685